Protein AF-A0A015K0Q7-F1 (afdb_monomer_lite)

Sequence (94 aa):
MEEASNIEFAEDNYESVLSNLASLITYIDQESIHEVWHVSTIEQNKEHFVVVYGNANHLCTCMYLVTRGIVCRHFFSVMLASNKAIFHVGLIPN

Organism: Rhizophagus irregularis (strain DAOM 197198w) (NCBI:txid1432141)

Foldseek 3Di:
DPPPPPPDDPCQDPVNQVVLVVVVCVPDDPVFWPDKDWDADPPRRRIKIKTQGDQQDIDMSVCCCVVPVDDDPRLVVVVVVDPRNHHDDDDDDD

pLDDT: mean 81.19, std 14.27, range [39.41, 96.31]

Secondary structure (DSSP, 8-state):
---------GGGSHHHHHHHHHHHHTTS-GGGEEEEEEEE-TTT--EEEEEEETTTEEEETT-HHHHHSS--HHHHHHHHH-SS-----PPPP-

Radius of gyration: 15.06 Å; chains: 1; bounding box: 31×35×42 Å

Structure (mmCIF, N/CA/C/O backbone):
data_AF-A0A015K0Q7-F1
#
_entry.id   AF-A0A015K0Q7-F1
#
loop_
_atom_site.group_PDB
_atom_site.id
_atom_site.type_symbol
_atom_site.label_atom_id
_atom_site.label_alt_id
_atom_site.label_comp_id
_atom_site.label_asym_id
_atom_site.label_entity_id
_atom_site.label_seq_id
_atom_site.pdbx_PDB_ins_code
_atom_site.Cartn_x
_atom_site.Cartn_y
_atom_site.Cartn_z
_atom_site.occupancy
_atom_site.B_iso_or_equiv
_atom_site.auth_seq_id
_atom_site.auth_comp_id
_atom_site.auth_asym_id
_atom_site.auth_atom_id
_atom_site.pdbx_PDB_model_num
ATOM 1 N N . MET A 1 1 ? -3.226 -20.556 30.506 1.00 39.41 1 MET A N 1
ATOM 2 C CA . MET A 1 1 ? -3.773 -19.596 29.530 1.00 39.41 1 MET A CA 1
ATOM 3 C C . MET A 1 1 ? -3.108 -18.276 29.839 1.00 39.41 1 MET A C 1
ATOM 5 O O . MET A 1 1 ? -3.512 -17.627 30.790 1.00 39.41 1 MET A O 1
ATOM 9 N N . GLU A 1 2 ? -2.008 -17.971 29.153 1.00 45.06 2 GLU A N 1
ATOM 10 C CA . GLU A 1 2 ? -1.436 -16.624 29.191 1.00 45.06 2 GLU A CA 1
ATOM 11 C C . GLU A 1 2 ? -2.424 -15.704 28.476 1.00 45.06 2 GLU A C 1
ATOM 13 O O . GLU A 1 2 ? -2.712 -15.898 27.294 1.00 45.06 2 GLU A O 1
ATOM 18 N N . GLU A 1 3 ? -3.000 -14.758 29.214 1.00 49.53 3 GLU A N 1
ATOM 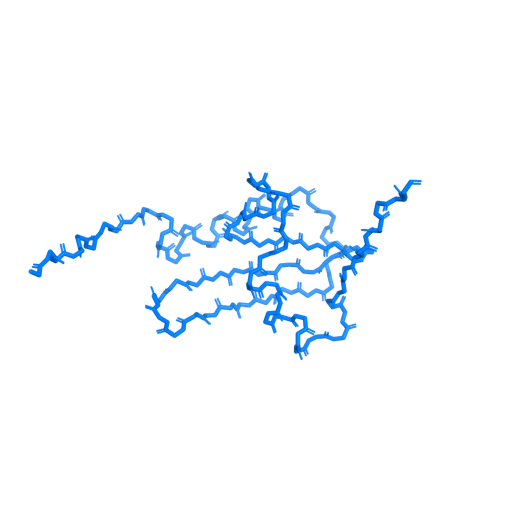19 C CA . GLU A 1 3 ? -3.628 -13.587 28.617 1.00 49.53 3 GLU A CA 1
ATOM 20 C C . GLU A 1 3 ? -2.532 -12.872 27.831 1.00 49.53 3 GLU A C 1
ATOM 22 O O . GLU A 1 3 ? -1.592 -12.330 28.413 1.00 49.53 3 GLU A O 1
ATOM 27 N N . ALA A 1 4 ? -2.613 -12.933 26.500 1.00 53.22 4 ALA A N 1
ATOM 28 C CA . ALA A 1 4 ? -1.835 -12.051 25.654 1.00 53.22 4 ALA A CA 1
ATOM 29 C C . ALA A 1 4 ? -2.182 -10.630 26.098 1.00 53.22 4 ALA A C 1
ATOM 31 O O . ALA A 1 4 ? -3.317 -10.182 25.935 1.00 53.22 4 ALA A O 1
ATOM 32 N N . SER A 1 5 ? -1.230 -9.961 26.743 1.00 54.62 5 SER A N 1
ATOM 33 C CA . SER A 1 5 ? -1.358 -8.560 27.090 1.00 54.62 5 SER A CA 1
ATOM 34 C C . SER A 1 5 ? -1.733 -7.808 25.816 1.00 54.62 5 SER A C 1
ATOM 36 O O . SER A 1 5 ? -1.004 -7.845 24.825 1.00 54.62 5 SER A O 1
ATOM 38 N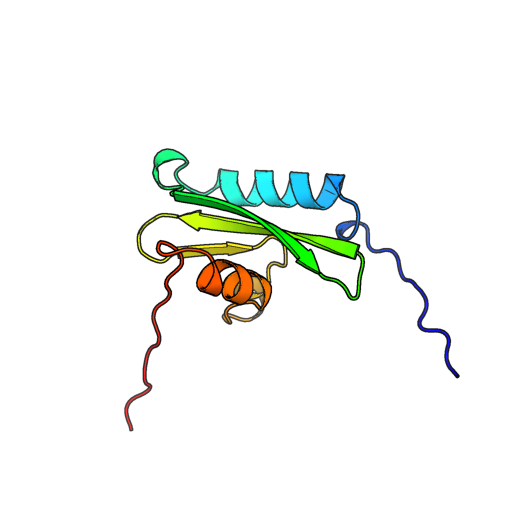 N . ASN A 1 6 ? -2.896 -7.153 25.824 1.00 61.28 6 ASN A N 1
ATOM 39 C CA . ASN A 1 6 ? -3.249 -6.171 24.806 1.00 61.28 6 ASN A CA 1
ATOM 40 C C . ASN A 1 6 ? -2.297 -4.986 24.992 1.00 61.28 6 ASN A C 1
ATOM 42 O O . ASN A 1 6 ? -2.590 -4.025 25.699 1.00 61.28 6 ASN A O 1
ATOM 46 N N . ILE A 1 7 ? -1.096 -5.113 24.435 1.00 64.06 7 ILE A N 1
ATOM 47 C CA . ILE A 1 7 ? -0.145 -4.019 24.337 1.00 64.06 7 ILE A CA 1
ATOM 48 C C . ILE A 1 7 ? -0.698 -3.118 23.238 1.00 64.06 7 ILE A C 1
ATOM 50 O O . ILE A 1 7 ? -0.559 -3.418 22.055 1.00 64.06 7 ILE A O 1
ATOM 54 N N . GLU A 1 8 ? -1.384 -2.050 23.637 1.00 57.12 8 GLU A N 1
ATOM 55 C CA . GLU A 1 8 ? -1.783 -0.986 22.723 1.00 57.12 8 GLU A CA 1
ATOM 56 C C . GLU A 1 8 ? -0.522 -0.236 22.291 1.00 57.12 8 GLU A C 1
ATOM 58 O O . GLU A 1 8 ? 0.077 0.523 23.058 1.00 57.12 8 GLU A O 1
ATOM 63 N N . PHE A 1 9 ? -0.076 -0.486 21.063 1.00 62.16 9 PHE A N 1
ATOM 64 C CA . PHE A 1 9 ? 1.000 0.291 20.467 1.00 62.16 9 PHE A CA 1
ATOM 65 C C . PHE A 1 9 ? 0.420 1.601 19.935 1.00 62.16 9 PHE A C 1
ATOM 67 O O . PHE A 1 9 ? -0.677 1.624 19.385 1.00 62.16 9 PHE A O 1
ATOM 74 N N . ALA A 1 10 ? 1.166 2.703 20.044 1.00 59.41 10 ALA A N 1
ATOM 75 C CA . ALA A 1 10 ? 0.723 3.999 19.520 1.00 59.41 10 ALA A CA 1
ATOM 76 C C . ALA A 1 10 ? 0.397 3.959 18.010 1.00 59.41 10 ALA A C 1
ATOM 78 O O . ALA A 1 10 ? -0.414 4.750 17.538 1.00 59.41 10 ALA A O 1
ATOM 79 N N . GLU A 1 11 ? 0.998 3.018 17.278 1.00 55.06 11 GLU A N 1
ATOM 80 C CA . GLU A 1 11 ? 0.766 2.744 15.853 1.00 55.06 11 GLU A CA 1
ATOM 81 C C . GLU A 1 11 ? -0.613 2.130 15.556 1.00 55.06 11 GLU A C 1
ATOM 83 O O . GLU A 1 11 ? -1.072 2.194 14.418 1.00 55.06 11 GLU A O 1
ATOM 88 N N . ASP A 1 12 ? -1.289 1.578 16.570 1.00 59.94 12 ASP A N 1
ATOM 89 C CA . ASP A 1 12 ? -2.634 1.002 16.455 1.00 59.94 12 ASP A CA 1
ATOM 90 C C . ASP A 1 12 ? -3.741 2.067 16.598 1.00 59.94 12 ASP A C 1
ATOM 92 O O . ASP A 1 12 ? -4.921 1.776 16.408 1.00 59.94 12 ASP A O 1
ATOM 96 N N . ASN A 1 13 ? -3.376 3.318 16.904 1.00 71.06 13 ASN A N 1
ATOM 97 C CA . ASN A 1 13 ? -4.301 4.449 16.925 1.00 71.06 13 ASN A CA 1
ATOM 98 C C . ASN A 1 13 ? -4.599 4.939 15.495 1.00 71.06 13 ASN A C 1
AT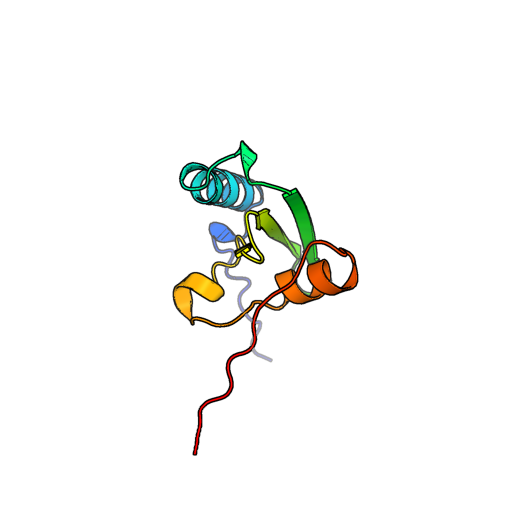OM 100 O O . ASN A 1 13 ? -3.680 5.234 14.731 1.00 71.06 13 ASN A O 1
ATOM 104 N N . TYR A 1 14 ? -5.877 5.129 15.161 1.00 68.69 14 TYR A N 1
ATOM 105 C CA . TYR A 1 14 ? -6.346 5.643 13.866 1.00 68.69 14 TYR A CA 1
ATOM 106 C C . TYR A 1 14 ? -5.637 6.937 13.417 1.00 68.69 14 TYR A C 1
ATOM 108 O O . TYR A 1 14 ? -5.201 7.050 12.271 1.00 68.69 14 TYR A O 1
ATOM 116 N N . GLU A 1 15 ? -5.428 7.888 14.332 1.00 73.12 15 GLU A N 1
ATOM 117 C CA . GLU A 1 15 ? -4.702 9.137 14.040 1.00 73.12 15 GLU A CA 1
ATOM 118 C C . GLU A 1 15 ? -3.228 8.887 13.679 1.00 73.12 15 GLU A C 1
ATOM 120 O O . GLU A 1 15 ? -2.655 9.561 12.820 1.00 73.12 15 GLU A O 1
ATOM 125 N N . SER A 1 16 ? -2.605 7.875 14.294 1.00 73.44 16 SER A N 1
ATOM 126 C CA . SER A 1 16 ? -1.247 7.452 13.943 1.00 73.44 16 SER A CA 1
ATOM 127 C C . SER A 1 16 ? -1.211 6.850 12.540 1.00 73.44 16 SER A C 1
ATOM 129 O O . SER A 1 16 ? -0.327 7.177 11.751 1.00 73.44 16 SER A O 1
ATOM 131 N N . VAL A 1 17 ? -2.212 6.041 12.180 1.00 75.31 17 VAL A N 1
ATOM 132 C CA . VAL A 1 17 ? -2.338 5.449 10.842 1.00 75.31 17 VAL A CA 1
ATOM 133 C C . VAL A 1 17 ? -2.495 6.528 9.760 1.00 75.31 17 VAL A C 1
ATOM 135 O O . VAL A 1 17 ? -1.844 6.435 8.715 1.00 75.31 17 VAL A O 1
ATOM 138 N N . LEU A 1 18 ? -3.292 7.574 10.009 1.00 80.06 18 LEU A N 1
ATOM 139 C CA . LEU A 1 18 ? -3.424 8.724 9.104 1.00 80.06 18 LEU A CA 1
ATOM 140 C C . LEU A 1 18 ? -2.125 9.530 8.987 1.00 80.06 18 LEU A C 1
ATOM 142 O O . LEU A 1 18 ? -1.720 9.887 7.881 1.00 80.06 18 LEU A O 1
ATOM 146 N N . SER A 1 19 ? -1.441 9.777 10.106 1.00 80.62 19 SER A N 1
ATOM 147 C CA . SER A 1 19 ? -0.135 10.447 10.115 1.00 80.62 19 SER A CA 1
ATOM 148 C C . SER A 1 19 ? 0.926 9.651 9.340 1.00 80.62 19 SER A C 1
ATOM 150 O O . SER A 1 19 ? 1.684 10.207 8.539 1.00 80.62 19 SER A O 1
ATOM 152 N N . ASN A 1 20 ? 0.929 8.326 9.499 1.00 81.44 20 ASN A N 1
ATOM 153 C CA . ASN A 1 20 ? 1.795 7.419 8.751 1.00 81.44 20 ASN A CA 1
ATOM 154 C C . ASN A 1 20 ? 1.482 7.451 7.252 1.00 81.44 20 ASN A C 1
AT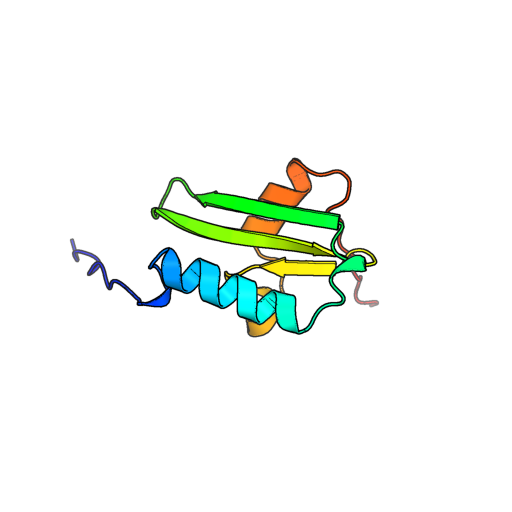OM 156 O O . ASN A 1 20 ? 2.406 7.483 6.440 1.00 81.44 20 ASN A O 1
ATOM 160 N N . LEU A 1 21 ? 0.200 7.486 6.873 1.00 86.00 21 LEU A N 1
ATOM 161 C CA . LEU A 1 21 ? -0.199 7.649 5.477 1.00 86.00 21 LEU A CA 1
ATOM 162 C C . LEU A 1 21 ? 0.305 8.981 4.914 1.00 86.00 21 LEU A C 1
ATOM 164 O O . LEU A 1 21 ? 0.949 8.977 3.869 1.00 86.00 21 LEU A O 1
ATOM 168 N N . ALA A 1 22 ? 0.054 10.096 5.605 1.00 87.81 22 ALA A N 1
ATOM 169 C CA . ALA A 1 22 ? 0.511 11.421 5.187 1.00 87.81 22 ALA A CA 1
ATOM 170 C C . ALA A 1 22 ? 2.036 11.450 4.987 1.00 87.81 22 ALA A C 1
ATOM 172 O O . ALA A 1 22 ? 2.537 11.953 3.979 1.00 87.81 22 ALA A O 1
ATOM 173 N N . SER A 1 23 ? 2.772 10.831 5.911 1.00 85.00 23 SER A N 1
ATOM 174 C CA . SER A 1 23 ? 4.230 10.727 5.840 1.00 85.00 23 SER A CA 1
ATOM 175 C C . SER A 1 23 ? 4.687 9.881 4.648 1.00 85.00 23 SER A C 1
ATOM 177 O O . SER A 1 23 ? 5.609 10.275 3.941 1.00 85.00 23 SER A O 1
ATOM 179 N N . LEU A 1 24 ? 4.016 8.758 4.369 1.00 83.38 24 LEU A N 1
ATOM 180 C CA . LEU A 1 24 ? 4.298 7.908 3.208 1.00 83.38 24 LEU A CA 1
ATOM 181 C C . LEU A 1 24 ? 4.074 8.633 1.880 1.00 83.38 24 LEU A C 1
ATOM 183 O O . LEU A 1 24 ? 4.918 8.558 0.988 1.00 83.38 24 LEU A O 1
ATOM 187 N N . ILE A 1 25 ? 2.948 9.336 1.748 1.00 89.56 25 ILE A N 1
ATOM 188 C CA . ILE A 1 25 ? 2.584 9.993 0.488 1.00 89.56 25 ILE A CA 1
ATOM 189 C C . ILE A 1 25 ? 3.340 11.306 0.252 1.00 89.56 25 ILE A C 1
ATOM 191 O O . ILE A 1 25 ? 3.321 11.830 -0.854 1.00 89.56 25 ILE A O 1
ATOM 195 N N . THR A 1 26 ? 4.024 11.849 1.262 1.00 89.62 26 THR A N 1
ATOM 196 C CA . THR A 1 26 ? 4.833 13.072 1.100 1.00 89.62 26 THR A CA 1
ATOM 197 C C . THR A 1 26 ? 6.018 12.854 0.151 1.00 89.62 26 THR A C 1
ATOM 199 O O . THR A 1 26 ? 6.476 13.795 -0.492 1.00 89.62 26 THR A O 1
ATOM 202 N N . TYR A 1 27 ? 6.507 11.616 0.034 1.00 83.12 27 TYR A N 1
ATOM 203 C CA . TYR A 1 27 ? 7.679 11.278 -0.782 1.00 83.12 27 TYR A CA 1
ATOM 204 C C . TYR A 1 27 ? 7.342 10.717 -2.166 1.00 83.12 27 TYR A C 1
ATOM 206 O O . TYR A 1 27 ? 8.253 10.366 -2.916 1.00 83.12 27 TYR A O 1
ATOM 214 N N . ILE A 1 28 ? 6.058 10.608 -2.506 1.00 89.06 28 ILE A N 1
ATOM 215 C CA . ILE A 1 28 ? 5.615 10.159 -3.826 1.00 89.06 28 ILE A CA 1
ATOM 216 C C . ILE A 1 28 ? 5.055 11.342 -4.604 1.00 89.06 28 ILE A C 1
ATOM 218 O O . ILE A 1 28 ? 4.460 12.255 -4.033 1.00 89.06 28 ILE A O 1
ATOM 222 N N . ASP A 1 29 ? 5.228 11.309 -5.922 1.00 92.94 29 ASP A N 1
ATOM 223 C CA . ASP A 1 29 ? 4.523 12.230 -6.802 1.00 92.94 29 ASP A CA 1
ATOM 224 C C . ASP A 1 29 ? 3.017 11.962 -6.694 1.00 92.94 29 ASP A C 1
ATOM 226 O O . ASP A 1 29 ? 2.544 10.874 -7.036 1.00 92.94 29 ASP A O 1
ATOM 230 N N . GLN A 1 30 ? 2.271 12.940 -6.186 1.00 90.50 30 GLN A N 1
ATOM 231 C CA . GLN A 1 30 ? 0.840 12.790 -5.937 1.00 90.50 30 GLN A CA 1
ATOM 232 C C . GLN A 1 30 ? 0.049 12.603 -7.233 1.00 90.50 30 GLN A C 1
ATOM 234 O O . GLN A 1 30 ? -0.967 11.910 -7.218 1.00 90.50 30 GLN A O 1
ATOM 239 N N . GLU A 1 31 ? 0.535 13.130 -8.363 1.00 94.12 31 GLU A N 1
ATOM 240 C CA . GLU A 1 31 ? -0.092 12.912 -9.674 1.00 94.12 31 GLU A CA 1
ATOM 241 C C . GLU A 1 31 ? 0.054 11.460 -10.153 1.00 94.12 31 GLU A C 1
ATOM 243 O O . GLU A 1 31 ? -0.722 10.992 -10.985 1.00 94.12 31 GLU A O 1
ATOM 248 N N . SER A 1 32 ? 1.013 10.715 -9.594 1.00 94.81 32 SER A N 1
ATOM 249 C CA . SER A 1 32 ? 1.222 9.300 -9.901 1.00 94.81 32 SER A CA 1
ATOM 250 C C . SER A 1 32 ? 0.333 8.352 -9.089 1.00 94.81 32 SER A C 1
ATOM 252 O O . SER A 1 32 ? 0.358 7.144 -9.342 1.00 94.81 32 SER A O 1
ATOM 254 N N . ILE A 1 33 ? -0.425 8.859 -8.107 1.00 95.19 33 ILE A N 1
ATOM 255 C CA . ILE A 1 33 ? -1.308 8.044 -7.266 1.00 95.19 33 ILE A CA 1
ATOM 256 C C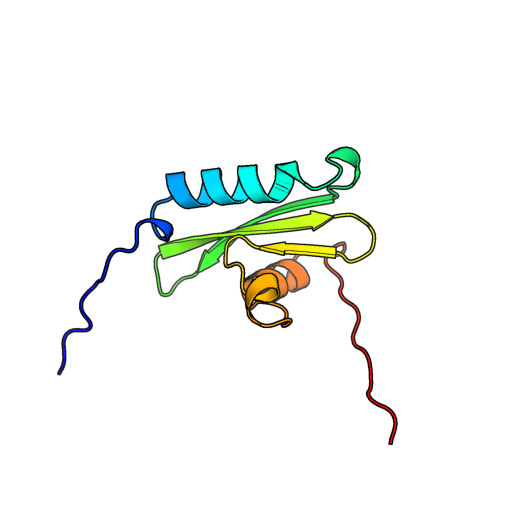 . ILE A 1 33 ? -2.536 7.637 -8.074 1.00 95.19 33 ILE A C 1
ATOM 258 O O . ILE A 1 33 ? -3.345 8.466 -8.483 1.00 95.19 33 ILE A O 1
ATOM 262 N N . HIS A 1 34 ? -2.714 6.330 -8.238 1.00 95.88 34 HIS A N 1
ATOM 263 C CA . HIS A 1 34 ? -3.867 5.783 -8.943 1.00 95.88 34 HIS A CA 1
ATOM 264 C C . HIS A 1 34 ? -5.037 5.543 -8.004 1.00 95.88 34 HIS A C 1
ATOM 266 O O . HIS A 1 34 ? -6.184 5.767 -8.396 1.00 95.88 34 HIS A O 1
ATOM 272 N N . GLU A 1 35 ? -4.752 5.016 -6.807 1.00 96.31 35 GLU A N 1
ATOM 273 C CA . GLU A 1 35 ? -5.751 4.591 -5.824 1.00 96.31 35 GLU A CA 1
ATOM 274 C C . GLU A 1 35 ? -5.200 4.643 -4.394 1.00 96.31 35 GLU A C 1
ATOM 276 O O . GLU A 1 35 ? -4.030 4.340 -4.146 1.00 96.31 35 GLU A O 1
ATOM 281 N N . VAL A 1 36 ? -6.079 4.959 -3.441 1.00 95.00 36 VAL A N 1
ATOM 282 C CA . VAL A 1 36 ? -5.826 4.850 -2.000 1.00 95.00 36 VAL A CA 1
ATOM 283 C C . VAL A 1 36 ? -6.940 4.006 -1.399 1.00 95.00 36 VAL A C 1
ATOM 285 O O . VAL A 1 36 ? -8.116 4.336 -1.532 1.00 95.00 36 VAL A O 1
ATOM 288 N N . TRP A 1 37 ? -6.567 2.913 -0.746 1.00 95.12 37 TRP A N 1
ATOM 289 C CA . TRP A 1 37 ? -7.487 1.938 -0.176 1.00 95.12 37 TRP A CA 1
ATOM 290 C C . TRP A 1 37 ? -7.377 1.928 1.339 1.00 95.12 37 TRP A C 1
ATOM 292 O O . TRP A 1 37 ? -6.276 1.813 1.876 1.00 95.12 37 TRP A O 1
ATOM 302 N N . HIS A 1 38 ? -8.519 1.997 2.018 1.00 92.50 38 HIS A N 1
ATOM 303 C CA . HIS A 1 38 ? -8.638 1.663 3.436 1.00 92.50 38 HIS A CA 1
ATOM 304 C C . HIS A 1 38 ? -8.901 0.162 3.563 1.00 92.50 38 HIS A C 1
ATOM 306 O O . HIS A 1 38 ? -9.793 -0.376 2.907 1.00 92.50 38 HIS A O 1
ATOM 312 N N . VAL A 1 39 ? -8.086 -0.525 4.359 1.00 90.19 39 VAL A N 1
ATOM 313 C CA . VAL A 1 39 ? -8.134 -1.976 4.544 1.00 90.19 39 VAL A CA 1
ATOM 314 C C . VAL A 1 39 ? -8.283 -2.266 6.030 1.00 90.19 39 VAL A C 1
ATOM 316 O O . VAL A 1 39 ? -7.359 -2.036 6.811 1.00 90.19 39 VAL A O 1
ATOM 319 N N . SER A 1 40 ? -9.436 -2.809 6.411 1.00 86.31 40 SER A N 1
ATOM 320 C CA . SER A 1 40 ? -9.702 -3.306 7.759 1.00 86.31 40 SER A CA 1
ATOM 321 C C . SER A 1 40 ? -9.543 -4.827 7.816 1.00 86.31 40 SER A C 1
ATOM 323 O O . SER A 1 40 ? -9.842 -5.549 6.861 1.00 86.31 40 SER A O 1
ATOM 325 N N . THR A 1 41 ? -9.028 -5.335 8.939 1.00 71.94 41 THR A N 1
ATOM 326 C CA . THR A 1 41 ? -8.903 -6.779 9.188 1.00 71.94 41 THR A CA 1
ATOM 327 C C . THR A 1 41 ? -9.855 -7.211 10.297 1.00 71.94 41 THR A C 1
ATOM 329 O O . THR A 1 41 ? -9.997 -6.522 11.303 1.00 71.94 41 THR A O 1
ATOM 332 N N . ILE A 1 42 ? -10.498 -8.370 10.116 1.00 69.38 42 ILE A N 1
ATOM 333 C CA . ILE A 1 42 ? -11.499 -8.909 11.055 1.00 69.38 42 ILE A CA 1
ATOM 334 C C . ILE A 1 42 ? -10.874 -9.215 12.427 1.00 69.38 42 ILE A C 1
ATOM 336 O O . ILE A 1 42 ? -11.540 -9.113 13.450 1.00 69.38 42 ILE A O 1
ATOM 340 N N . GLU A 1 43 ? -9.593 -9.587 12.459 1.00 60.75 43 GLU A N 1
ATOM 341 C CA . GLU A 1 43 ? -8.979 -10.196 13.643 1.00 60.75 43 GLU A CA 1
ATOM 342 C C . GLU A 1 43 ? -8.412 -9.203 14.665 1.00 60.75 43 GLU A C 1
ATOM 344 O O . GLU A 1 43 ? -8.175 -9.613 15.798 1.00 60.75 43 GLU A O 1
ATOM 349 N N . GLN A 1 44 ? -8.154 -7.933 14.316 1.00 57.56 44 GLN A N 1
ATOM 350 C CA . GLN A 1 44 ? -7.389 -7.047 15.216 1.00 57.56 44 GLN A CA 1
ATOM 351 C C . GLN A 1 44 ? -7.822 -5.577 15.263 1.00 57.56 44 GLN A C 1
ATOM 353 O O . GLN A 1 44 ? -7.134 -4.794 15.907 1.00 57.56 44 GLN A O 1
ATOM 358 N N . ASN A 1 45 ? -8.912 -5.161 14.605 1.00 56.59 45 ASN A N 1
ATOM 359 C CA . ASN A 1 45 ? -9.298 -3.737 14.519 1.00 56.59 45 ASN A CA 1
ATOM 360 C C . ASN A 1 45 ? -8.170 -2.812 14.000 1.00 56.59 45 ASN A C 1
ATOM 362 O O . ASN A 1 45 ? -8.258 -1.593 14.108 1.00 56.59 45 ASN A O 1
ATOM 366 N N . LYS A 1 46 ? -7.102 -3.388 13.429 1.00 72.69 46 LYS A N 1
ATOM 367 C CA . LYS A 1 46 ? -5.989 -2.648 12.850 1.00 72.69 46 LYS A CA 1
ATOM 368 C C . LYS A 1 46 ? -6.373 -2.267 11.440 1.00 72.69 46 LYS A C 1
ATOM 370 O O . LYS A 1 46 ? -6.630 -3.128 10.589 1.00 72.69 46 LYS A O 1
ATOM 375 N N . GLU A 1 47 ? -6.436 -0.967 11.235 1.00 84.88 47 GLU A N 1
ATOM 376 C CA . GLU A 1 47 ? -6.735 -0.355 9.959 1.00 84.88 47 GLU A CA 1
ATOM 377 C C . GLU A 1 47 ? -5.431 0.038 9.281 1.00 84.88 47 GLU A C 1
ATOM 379 O O . GLU A 1 47 ? -4.519 0.589 9.898 1.00 84.88 47 GLU A O 1
ATOM 384 N N . HIS A 1 48 ? -5.332 -0.252 7.991 1.00 89.56 48 HIS A N 1
ATOM 385 C CA . HIS A 1 48 ? -4.185 0.141 7.195 1.00 89.56 48 HIS A CA 1
ATOM 386 C C . HIS A 1 48 ? -4.637 0.817 5.916 1.00 89.56 48 HIS A C 1
ATOM 388 O O . HIS A 1 48 ? -5.691 0.506 5.365 1.00 89.56 48 HIS A O 1
ATOM 394 N N . PHE A 1 49 ? -3.791 1.703 5.409 1.00 92.31 49 PHE A N 1
ATOM 395 C CA . PHE A 1 49 ? -3.956 2.245 4.075 1.00 92.31 49 PHE A CA 1
ATOM 396 C C . PHE A 1 49 ? -2.975 1.579 3.128 1.00 92.31 49 PHE A C 1
ATOM 398 O O . PHE A 1 49 ? -1.833 1.283 3.495 1.00 92.31 49 PHE A O 1
ATOM 405 N N . VAL A 1 50 ? -3.433 1.353 1.904 1.00 92.81 50 VAL A N 1
ATOM 406 C CA . VAL A 1 50 ? -2.619 0.892 0.786 1.00 92.81 50 VAL A CA 1
ATOM 407 C C . VAL A 1 50 ? -2.730 1.926 -0.323 1.00 92.81 50 VAL A C 1
ATOM 409 O O . VAL A 1 50 ? -3.827 2.249 -0.769 1.00 92.81 50 VAL A O 1
ATOM 412 N N . VAL A 1 51 ? -1.592 2.438 -0.773 1.00 94.31 51 VAL A N 1
ATOM 413 C CA . VAL A 1 51 ? -1.503 3.381 -1.888 1.00 94.31 51 VAL A CA 1
ATOM 414 C C . VAL A 1 51 ? -0.952 2.636 -3.090 1.00 94.31 51 VAL A C 1
ATOM 416 O O . VAL A 1 51 ? 0.114 2.033 -2.989 1.00 94.31 51 VAL A O 1
ATOM 419 N N . VAL A 1 52 ? -1.666 2.679 -4.213 1.00 94.94 52 VAL A N 1
ATOM 420 C CA . VAL A 1 52 ? -1.227 2.149 -5.510 1.00 94.94 52 VAL A CA 1
ATOM 421 C C . VAL A 1 52 ? -0.848 3.334 -6.386 1.00 94.94 52 VAL A C 1
ATOM 423 O O . VAL A 1 52 ? -1.652 4.249 -6.571 1.00 94.94 52 VAL A O 1
ATOM 426 N N . TYR A 1 53 ? 0.376 3.341 -6.909 1.00 94.75 53 TYR A N 1
ATOM 427 C CA . TYR A 1 53 ? 0.918 4.497 -7.624 1.00 94.75 53 TYR A CA 1
ATOM 428 C C . TYR A 1 53 ? 1.960 4.097 -8.675 1.00 94.75 53 TYR A C 1
ATOM 430 O O . TYR A 1 53 ? 2.535 3.006 -8.636 1.00 94.75 53 TYR A O 1
ATOM 438 N N . GLY A 1 54 ? 2.216 4.996 -9.625 1.00 92.75 54 GLY A N 1
ATOM 439 C CA . GLY A 1 54 ? 3.227 4.820 -10.666 1.00 92.75 54 GLY A CA 1
ATOM 440 C C . GLY A 1 54 ? 3.035 3.540 -11.488 1.00 92.75 54 GLY A C 1
ATOM 441 O O . GLY A 1 54 ? 1.913 3.123 -11.767 1.00 92.75 54 GLY A O 1
ATOM 442 N N . ASN A 1 55 ? 4.133 2.910 -11.902 1.00 90.69 55 ASN A N 1
ATOM 443 C CA . ASN A 1 55 ? 4.086 1.650 -12.643 1.00 90.69 55 ASN A CA 1
ATOM 444 C C . ASN A 1 55 ? 4.244 0.460 -11.685 1.00 90.69 55 ASN A C 1
ATOM 446 O O . ASN A 1 55 ? 5.368 0.122 -11.323 1.00 90.69 55 ASN A O 1
ATOM 450 N N . ALA A 1 56 ? 3.126 -0.151 -11.280 1.00 90.19 56 ALA A N 1
ATOM 451 C CA . ALA A 1 56 ? 3.085 -1.336 -10.412 1.00 90.19 56 ALA A CA 1
ATOM 452 C C . ALA A 1 56 ? 3.704 -1.157 -9.004 1.00 90.19 56 ALA A C 1
ATOM 454 O O . ALA A 1 56 ? 4.092 -2.138 -8.365 1.00 90.19 56 ALA A O 1
ATOM 455 N N . ASN A 1 57 ? 3.795 0.081 -8.500 1.00 90.19 57 ASN A N 1
ATOM 456 C CA . ASN A 1 57 ? 4.306 0.347 -7.156 1.00 90.19 57 ASN A CA 1
ATOM 457 C C . ASN A 1 57 ? 3.175 0.446 -6.133 1.00 90.19 57 ASN A C 1
ATOM 459 O O . ASN A 1 57 ? 2.032 0.791 -6.448 1.00 90.19 57 ASN A O 1
ATOM 463 N N . HIS A 1 58 ? 3.519 0.162 -4.878 1.00 91.56 58 HIS A N 1
ATOM 464 C CA . HIS A 1 58 ? 2.593 0.306 -3.770 1.00 91.56 58 HIS A CA 1
ATOM 465 C C . HIS A 1 58 ? 3.292 0.623 -2.449 1.00 91.56 58 HIS A C 1
ATOM 467 O O . HIS A 1 58 ? 4.435 0.233 -2.213 1.00 91.56 58 HIS A O 1
ATOM 473 N N . LEU A 1 59 ? 2.564 1.307 -1.571 1.00 90.94 59 LEU A N 1
ATOM 474 C CA . LEU A 1 59 ? 2.935 1.548 -0.180 1.00 90.94 59 LEU A CA 1
ATOM 475 C C . LEU A 1 59 ? 1.814 1.045 0.719 1.00 90.94 59 LEU A C 1
ATOM 477 O O . LEU A 1 59 ? 0.642 1.119 0.361 1.00 90.94 59 LEU A O 1
ATOM 481 N N . CYS A 1 60 ? 2.162 0.547 1.901 1.00 89.81 60 CYS A N 1
ATOM 482 C CA . CYS A 1 60 ? 1.178 0.197 2.915 1.00 89.81 60 CYS A CA 1
ATOM 483 C C . CYS A 1 60 ? 1.630 0.713 4.276 1.00 89.81 60 CYS A C 1
ATOM 485 O O . CYS A 1 60 ? 2.796 0.544 4.632 1.00 89.81 60 CYS A O 1
ATOM 487 N N . THR A 1 61 ? 0.707 1.268 5.063 1.00 88.94 61 THR A N 1
ATOM 488 C CA . THR A 1 61 ? 1.004 1.768 6.417 1.00 88.94 61 THR A CA 1
ATOM 489 C C . THR A 1 61 ? 1.418 0.667 7.394 1.00 88.94 61 THR A C 1
ATOM 491 O O . THR A 1 61 ? 1.962 0.978 8.443 1.00 88.94 61 THR A O 1
ATOM 494 N N . CYS A 1 62 ? 1.252 -0.617 7.050 1.00 85.31 62 CYS A N 1
ATOM 495 C CA . CYS A 1 62 ? 1.851 -1.715 7.818 1.00 85.31 62 CYS A CA 1
ATOM 496 C C . CYS A 1 62 ? 3.380 -1.841 7.637 1.00 85.31 62 CYS A C 1
ATOM 498 O O . CYS A 1 62 ? 4.003 -2.658 8.308 1.00 85.31 62 CYS A O 1
ATOM 500 N N . MET A 1 63 ? 3.978 -1.091 6.696 1.00 73.00 63 MET A N 1
ATOM 501 C CA . MET A 1 63 ? 5.428 -0.969 6.451 1.00 73.00 63 MET A CA 1
ATOM 502 C C . MET A 1 63 ? 6.196 -2.285 6.226 1.00 73.00 63 MET A C 1
ATOM 504 O O . MET A 1 63 ? 7.427 -2.333 6.292 1.00 73.00 63 MET A O 1
ATOM 508 N N . TYR A 1 64 ? 5.498 -3.375 5.910 1.00 66.50 64 TYR A N 1
ATOM 509 C CA . TYR A 1 64 ? 6.119 -4.695 5.789 1.00 66.50 64 TYR A CA 1
ATOM 510 C C . TYR A 1 64 ? 7.099 -4.797 4.606 1.00 66.50 64 TYR A C 1
ATOM 512 O O . TYR A 1 64 ? 8.147 -5.430 4.715 1.00 66.50 64 TYR A O 1
ATOM 520 N N . LEU A 1 65 ? 6.806 -4.102 3.500 1.00 60.16 65 LEU A N 1
ATOM 521 C CA . LEU A 1 65 ? 7.707 -4.006 2.344 1.00 60.16 65 LEU A CA 1
ATOM 522 C C . LEU A 1 65 ? 9.022 -3.319 2.698 1.00 60.16 65 LEU A C 1
ATOM 524 O O . LEU A 1 65 ? 10.083 -3.810 2.330 1.00 60.16 65 LEU A O 1
ATOM 528 N N . VAL A 1 66 ? 8.951 -2.212 3.438 1.00 60.78 66 VAL A N 1
ATOM 529 C CA . VAL A 1 66 ? 10.129 -1.438 3.850 1.00 60.78 66 VAL A CA 1
ATOM 530 C C . VAL A 1 66 ? 11.004 -2.260 4.792 1.00 60.78 66 VAL A C 1
ATOM 532 O O . VAL A 1 66 ? 12.225 -2.242 4.689 1.00 60.78 66 VAL A O 1
ATOM 535 N N . THR A 1 67 ? 10.381 -3.015 5.695 1.00 61.38 67 THR A N 1
ATOM 536 C CA . THR A 1 67 ? 11.106 -3.755 6.733 1.00 61.38 67 THR A CA 1
ATOM 537 C C . THR A 1 67 ? 11.624 -5.117 6.275 1.00 61.38 67 THR A C 1
ATOM 539 O O . THR A 1 67 ? 12.609 -5.598 6.832 1.00 61.38 67 THR A O 1
ATOM 542 N N . ARG A 1 68 ? 10.980 -5.769 5.295 1.00 71.25 68 ARG A N 1
ATOM 543 C CA . ARG A 1 68 ? 11.287 -7.164 4.922 1.00 71.25 68 ARG A CA 1
ATOM 544 C C . ARG A 1 68 ? 11.375 -7.444 3.421 1.00 71.25 68 ARG A C 1
ATOM 546 O O . ARG A 1 68 ? 11.605 -8.590 3.049 1.00 71.25 68 ARG A O 1
ATOM 553 N N . GLY A 1 69 ? 11.186 -6.444 2.558 1.00 73.94 69 GLY A N 1
ATOM 554 C CA . GLY A 1 69 ? 11.276 -6.606 1.101 1.00 73.94 69 GLY A CA 1
ATOM 555 C C . GLY A 1 69 ? 10.198 -7.513 0.493 1.00 73.94 69 GLY A C 1
ATOM 556 O O . GLY A 1 69 ? 10.359 -7.983 -0.628 1.00 73.94 69 GLY A O 1
ATOM 557 N N . ILE A 1 70 ? 9.113 -7.783 1.225 1.00 81.12 70 ILE A N 1
ATOM 558 C CA . ILE A 1 70 ? 8.038 -8.697 0.818 1.00 81.12 70 ILE A CA 1
ATOM 559 C C . ILE A 1 70 ? 6.684 -7.997 0.823 1.00 81.12 70 ILE A C 1
ATOM 561 O O . ILE A 1 70 ? 6.379 -7.204 1.715 1.00 81.12 70 ILE A O 1
ATOM 565 N N . VAL A 1 71 ? 5.863 -8.326 -0.175 1.00 86.75 71 VAL A N 1
ATOM 566 C CA . VAL A 1 71 ? 4.511 -7.786 -0.354 1.00 86.75 71 VAL A CA 1
ATOM 567 C C . VAL A 1 71 ? 3.627 -8.176 0.832 1.00 86.75 71 VAL A C 1
ATOM 569 O O . VAL A 1 71 ? 3.579 -9.335 1.243 1.00 86.75 71 VAL A O 1
ATOM 572 N N . CYS A 1 72 ? 2.931 -7.197 1.409 1.00 89.25 72 CYS A N 1
ATOM 573 C CA . CYS A 1 72 ? 2.101 -7.416 2.592 1.00 89.25 72 CYS A CA 1
ATOM 574 C C . CYS A 1 72 ? 0.732 -8.029 2.248 1.00 89.25 72 CYS A C 1
ATOM 576 O O . CYS A 1 72 ? 0.191 -7.816 1.163 1.00 89.25 72 CYS A O 1
ATOM 578 N N . ARG A 1 73 ? 0.109 -8.712 3.220 1.00 88.62 73 ARG A N 1
ATOM 579 C CA . ARG A 1 73 ? -1.253 -9.265 3.072 1.00 88.62 73 ARG A CA 1
ATOM 580 C C . ARG A 1 73 ? -2.303 -8.215 2.686 1.00 88.62 73 ARG A C 1
ATOM 582 O O . ARG A 1 73 ? -3.217 -8.528 1.937 1.00 88.62 73 ARG A O 1
ATOM 589 N N . HIS A 1 74 ? -2.162 -6.973 3.163 1.00 91.50 74 HIS A N 1
ATOM 590 C CA . HIS A 1 74 ? -3.125 -5.901 2.892 1.00 91.50 74 HIS A CA 1
ATOM 591 C C . HIS A 1 74 ? -3.115 -5.503 1.414 1.00 91.50 74 HIS A C 1
ATOM 593 O O . HIS A 1 74 ? -4.171 -5.280 0.831 1.00 91.50 74 HIS A O 1
ATOM 599 N N . PHE A 1 75 ? -1.935 -5.489 0.787 1.00 92.56 75 PHE A N 1
ATOM 600 C CA . PHE A 1 75 ? -1.832 -5.271 -0.651 1.00 92.56 75 PHE A CA 1
ATOM 601 C C . PHE A 1 75 ? -2.468 -6.418 -1.435 1.00 92.56 75 PHE A C 1
ATOM 603 O O . PHE A 1 75 ? -3.178 -6.150 -2.395 1.00 92.56 75 PHE A O 1
ATOM 610 N N . PHE A 1 76 ? -2.297 -7.678 -1.016 1.00 91.94 76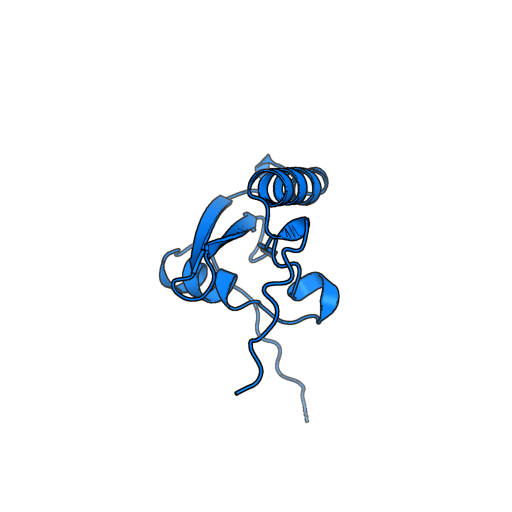 PHE A N 1
ATOM 611 C CA . PHE A 1 76 ? -2.978 -8.795 -1.680 1.00 91.94 76 PHE A CA 1
ATOM 612 C C . PHE A 1 76 ? -4.505 -8.669 -1.625 1.00 91.94 76 PHE A C 1
ATOM 614 O O . PHE A 1 76 ? -5.158 -8.931 -2.631 1.00 91.94 76 PHE A O 1
ATOM 621 N N . SER A 1 77 ? -5.077 -8.198 -0.513 1.00 92.88 77 SER A N 1
ATOM 622 C CA . SER A 1 77 ? -6.516 -7.903 -0.445 1.00 92.88 77 SER A CA 1
ATOM 623 C C . SER A 1 77 ? -6.940 -6.842 -1.467 1.00 92.88 77 SER A C 1
ATOM 625 O O . SER A 1 77 ? -7.951 -7.014 -2.142 1.00 92.88 77 SER A O 1
ATOM 627 N N . VAL A 1 78 ? -6.152 -5.774 -1.623 1.00 95.00 78 VAL A N 1
ATOM 628 C CA . VAL A 1 78 ? -6.406 -4.723 -2.625 1.00 95.00 78 VAL A CA 1
ATOM 629 C C . VAL A 1 78 ? -6.239 -5.251 -4.048 1.00 95.00 78 VAL A C 1
ATOM 631 O O . VAL A 1 78 ? -7.059 -4.959 -4.911 1.00 95.00 78 VAL A O 1
ATOM 634 N N . MET A 1 79 ? -5.228 -6.083 -4.290 1.00 95.12 79 MET A N 1
ATOM 635 C CA . MET A 1 79 ? -4.960 -6.710 -5.585 1.00 95.12 79 MET A CA 1
ATOM 636 C C . MET A 1 79 ? -6.115 -7.594 -6.067 1.00 95.12 79 MET A C 1
ATOM 638 O O . MET A 1 79 ? -6.366 -7.680 -7.263 1.00 95.12 79 MET A O 1
ATOM 642 N N . LEU A 1 80 ? -6.847 -8.230 -5.150 1.00 94.00 80 LEU A N 1
ATOM 643 C CA . LEU A 1 80 ? -8.039 -9.010 -5.498 1.00 94.00 80 LEU A CA 1
ATOM 644 C C . LEU A 1 80 ? -9.234 -8.134 -5.908 1.00 94.00 80 LEU A C 1
ATOM 646 O O . LEU A 1 80 ? -10.138 -8.625 -6.580 1.00 94.00 80 LEU A O 1
ATOM 650 N N . ALA A 1 81 ? -9.252 -6.862 -5.502 1.00 95.12 81 ALA A N 1
ATOM 651 C CA . ALA A 1 81 ? -10.359 -5.935 -5.736 1.00 95.12 81 ALA A CA 1
ATOM 652 C C . ALA A 1 81 ? -10.078 -4.891 -6.834 1.00 95.12 81 ALA A C 1
ATOM 654 O O . ALA A 1 81 ? -11.019 -4.359 -7.422 1.00 95.12 81 ALA A O 1
ATOM 655 N N . SER A 1 82 ? -8.809 -4.591 -7.117 1.00 96.25 82 SER A N 1
ATOM 656 C CA . SER A 1 82 ? -8.384 -3.555 -8.059 1.00 96.25 82 SER A CA 1
ATOM 657 C C . SER A 1 82 ? -7.685 -4.144 -9.279 1.00 96.25 82 SER A C 1
ATOM 659 O O . SER A 1 82 ? -6.794 -4.979 -9.163 1.00 96.25 82 SER A O 1
ATOM 661 N N . ASN A 1 83 ? -8.028 -3.636 -10.464 1.00 94.62 83 ASN A N 1
ATOM 662 C CA . ASN A 1 83 ? -7.326 -3.957 -11.707 1.00 94.62 83 ASN A CA 1
ATOM 663 C C . ASN A 1 83 ? -6.047 -3.126 -11.926 1.00 94.62 83 ASN A C 1
ATOM 665 O O . ASN A 1 83 ? -5.310 -3.399 -12.873 1.00 94.62 83 ASN A O 1
ATOM 669 N N . LYS A 1 84 ? -5.785 -2.114 -11.088 1.00 95.50 84 LYS A N 1
ATOM 670 C CA . LYS A 1 84 ? -4.564 -1.291 -11.141 1.00 95.50 84 LYS A CA 1
ATOM 671 C C . LYS A 1 84 ? -3.485 -1.785 -10.184 1.00 95.50 84 LYS A C 1
ATOM 673 O O . LYS A 1 84 ? -2.308 -1.492 -10.379 1.00 95.50 84 LYS A O 1
ATOM 678 N N . ALA A 1 85 ? -3.878 -2.520 -9.148 1.00 95.06 85 ALA A N 1
ATOM 679 C CA . ALA A 1 85 ? -2.957 -3.138 -8.212 1.00 95.06 85 ALA A CA 1
ATOM 680 C C . ALA A 1 85 ? -2.295 -4.358 -8.867 1.00 95.06 85 ALA A C 1
ATOM 682 O O . ALA A 1 85 ? -2.899 -5.415 -9.010 1.00 95.06 85 ALA A O 1
ATOM 683 N N . ILE A 1 86 ? -1.039 -4.200 -9.272 1.00 93.12 86 ILE A N 1
ATOM 684 C CA . ILE A 1 86 ? -0.207 -5.257 -9.855 1.00 93.12 86 ILE A CA 1
ATOM 685 C C . ILE A 1 86 ? 1.195 -5.194 -9.245 1.00 93.12 86 ILE A C 1
ATOM 687 O O . ILE A 1 86 ? 1.603 -4.151 -8.736 1.00 93.12 86 ILE A O 1
ATOM 691 N N . PHE A 1 87 ? 1.936 -6.301 -9.289 1.00 88.94 87 PHE A N 1
ATOM 692 C CA . PHE A 1 87 ? 3.333 -6.356 -8.853 1.00 88.94 87 PHE A CA 1
ATOM 693 C C . PHE A 1 87 ? 4.144 -7.306 -9.740 1.00 88.94 87 PHE A C 1
ATOM 695 O O . PHE A 1 87 ? 3.592 -8.178 -10.413 1.00 88.94 87 PHE A O 1
ATOM 702 N N . HIS A 1 88 ? 5.464 -7.134 -9.742 1.00 84.88 88 HIS A N 1
ATOM 703 C CA . HIS A 1 88 ? 6.378 -7.969 -10.517 1.00 84.88 88 HIS A CA 1
ATOM 704 C C . HIS A 1 88 ? 6.940 -9.116 -9.672 1.00 84.88 88 HIS A C 1
ATOM 706 O O . HIS A 1 88 ? 7.356 -8.915 -8.532 1.00 84.88 88 HIS A O 1
ATOM 712 N N . VAL A 1 89 ? 7.006 -10.311 -10.262 1.00 86.00 89 VAL A N 1
ATOM 713 C CA . VAL A 1 89 ? 7.674 -11.484 -9.683 1.00 86.00 89 VAL A CA 1
ATOM 714 C C . VAL A 1 89 ? 8.927 -11.774 -10.502 1.00 86.00 89 VAL A C 1
ATOM 716 O O . VAL A 1 89 ? 8.838 -12.057 -11.696 1.00 86.00 89 VAL A O 1
ATOM 719 N N . GLY A 1 90 ? 10.095 -11.692 -9.867 1.00 85.94 90 GLY A N 1
ATOM 720 C CA . GLY A 1 90 ? 11.366 -12.098 -10.465 1.00 85.94 90 GLY A CA 1
ATOM 721 C C . GLY A 1 90 ? 11.671 -13.565 -10.167 1.00 85.94 90 GLY A C 1
ATOM 722 O O . GLY A 1 90 ? 11.521 -14.006 -9.029 1.00 85.94 90 GLY A O 1
ATOM 723 N N . LEU A 1 91 ? 12.117 -14.315 -11.174 1.00 87.69 91 LEU A N 1
ATOM 724 C CA . LEU A 1 91 ? 12.658 -15.664 -10.995 1.00 87.69 91 LEU A CA 1
ATOM 725 C C . LEU A 1 91 ? 14.178 -15.576 -10.831 1.00 87.69 91 LEU A C 1
ATOM 727 O O . LEU A 1 91 ? 14.835 -14.860 -11.587 1.00 87.69 91 LEU A O 1
ATOM 731 N N . ILE A 1 92 ? 14.737 -16.306 -9.865 1.00 88.50 92 ILE A N 1
ATOM 732 C CA . ILE A 1 92 ? 16.191 -16.434 -9.724 1.00 88.50 92 ILE A CA 1
ATOM 733 C C . ILE A 1 92 ? 16.649 -17.532 -10.696 1.00 88.50 92 ILE A C 1
ATOM 735 O O . ILE A 1 92 ? 16.144 -18.653 -10.598 1.00 88.50 92 ILE A O 1
ATOM 739 N N . PRO A 1 93 ? 17.539 -17.229 -11.658 1.00 82.88 93 PRO A N 1
ATOM 740 C CA . PRO A 1 93 ? 18.055 -18.231 -12.585 1.00 82.88 93 PRO A CA 1
ATOM 741 C C . PRO A 1 93 ? 18.925 -19.264 -11.851 1.00 82.88 93 PRO A C 1
ATOM 743 O O . PRO A 1 93 ? 19.578 -18.928 -10.863 1.00 82.88 93 PRO A O 1
ATOM 746 N N . ASN A 1 94 ? 18.911 -20.507 -12.346 1.00 72.00 94 ASN A N 1
ATOM 747 C CA . ASN A 1 94 ? 19.774 -21.601 -11.874 1.00 72.00 94 ASN A CA 1
ATOM 748 C C . ASN A 1 94 ? 21.213 -21.451 -12.373 1.00 72.00 94 ASN A C 1
ATOM 750 O O . ASN A 1 94 ? 21.380 -21.036 -13.543 1.00 72.00 94 ASN A O 1
#

InterPro domains:
  IPR007527 Zinc finger, SWIM-type [PS50966] (49-83)